Protein AF-A0A7H4LS05-F1 (afdb_monomer_lite)

Foldseek 3Di:
DDPVLLVQLLVLLVVLVVCVVVVVDDLVRSLVSSLVSLVVQLVVCVVVVVPVSNVVSVVCNVCSVVVHRDDRDDPDDDDPDD

Organism: NCBI:txid1134687

Secondary structure (DSSP, 8-state):
--HHHHHHHHHHHHHHHHHHHTTSS-HHHHHHHHHHHHHHHHHHHHHTT-HHHHHHHHHHHHHHHTTPPPPPPPS-------

Radius of gyration: 13.45 Å; chains: 1; bounding box: 26×37×33 Å

Sequence (82 aa):
MNQHYIEIFNQALESYHFNRENGTTSLDSGLKILNSAVIHLYGLAFCLEDEDSLRVLRIILEELRSHKIPRPISRFNTTIWS

pLDDT: mean 90.14, std 15.19, range [35.47, 98.25]

Structure (mmCIF, N/CA/C/O backbone):
data_AF-A0A7H4LS05-F1
#
_entry.id   AF-A0A7H4LS05-F1
#
loop_
_atom_site.group_PDB
_atom_site.id
_atom_site.type_symbol
_atom_site.label_atom_id
_atom_site.label_alt_id
_atom_site.label_comp_id
_atom_site.label_asym_id
_atom_site.label_entity_id
_atom_site.label_seq_id
_atom_site.pdbx_PDB_ins_code
_atom_site.Cartn_x
_atom_site.Cartn_y
_atom_site.Cartn_z
_atom_site.occupancy
_atom_site.B_iso_or_equiv
_atom_site.auth_seq_id
_atom_site.auth_comp_id
_atom_site.auth_asym_id
_atom_site.auth_atom_id
_atom_site.pdbx_PDB_model_num
ATOM 1 N N . MET A 1 1 ? 5.999 -8.046 -7.916 1.00 83.69 1 MET A N 1
ATOM 2 C CA . MET A 1 1 ? 6.278 -6.969 -6.945 1.00 83.69 1 MET A CA 1
ATOM 3 C C . MET A 1 1 ? 7.456 -7.357 -6.073 1.00 83.69 1 MET A C 1
ATOM 5 O O . MET A 1 1 ? 7.494 -8.478 -5.575 1.00 83.69 1 MET A O 1
ATOM 9 N N . ASN A 1 2 ? 8.404 -6.438 -5.919 1.00 89.69 2 ASN A N 1
ATOM 10 C CA . ASN A 1 2 ? 9.607 -6.599 -5.109 1.00 89.69 2 ASN A CA 1
ATOM 11 C C . ASN A 1 2 ? 9.271 -6.820 -3.618 1.00 89.69 2 ASN A C 1
ATOM 13 O O . ASN A 1 2 ? 8.393 -6.152 -3.064 1.00 89.69 2 ASN A O 1
ATOM 17 N N . GLN A 1 3 ? 10.004 -7.728 -2.964 1.00 90.56 3 GLN A N 1
ATOM 18 C CA . GLN A 1 3 ? 9.842 -8.069 -1.546 1.00 90.56 3 GLN A CA 1
ATOM 19 C C . GLN A 1 3 ? 9.944 -6.848 -0.622 1.00 90.56 3 GLN A C 1
ATOM 21 O O . GLN A 1 3 ? 9.188 -6.743 0.342 1.00 90.56 3 GLN A O 1
ATOM 26 N N . HIS A 1 4 ? 10.826 -5.898 -0.932 1.00 92.12 4 HIS A N 1
ATOM 27 C CA . HIS A 1 4 ? 10.987 -4.688 -0.132 1.00 92.12 4 HIS A CA 1
ATOM 28 C C . HIS A 1 4 ? 9.704 -3.844 -0.101 1.00 92.12 4 HIS A C 1
ATOM 30 O O . HIS A 1 4 ? 9.277 -3.383 0.957 1.00 92.12 4 HIS A O 1
ATOM 36 N N . TYR A 1 5 ? 9.030 -3.698 -1.245 1.00 95.19 5 TYR A N 1
ATOM 37 C CA . TYR A 1 5 ? 7.764 -2.972 -1.302 1.00 95.19 5 TYR A CA 1
ATOM 38 C C . TYR A 1 5 ? 6.639 -3.719 -0.587 1.00 95.19 5 TYR A C 1
ATOM 40 O O . TYR A 1 5 ? 5.792 -3.078 0.030 1.00 95.19 5 TYR A O 1
ATOM 48 N N . ILE A 1 6 ? 6.629 -5.057 -0.653 1.00 95.06 6 ILE A N 1
ATOM 49 C CA . ILE A 1 6 ? 5.662 -5.894 0.075 1.00 95.06 6 ILE A CA 1
ATOM 50 C C . ILE A 1 6 ? 5.778 -5.641 1.580 1.00 95.06 6 ILE A C 1
ATOM 52 O O . ILE A 1 6 ? 4.768 -5.478 2.261 1.00 95.06 6 ILE A O 1
ATOM 56 N N . GLU A 1 7 ? 7.003 -5.581 2.099 1.00 95.69 7 GLU A N 1
ATOM 57 C CA . GLU A 1 7 ? 7.257 -5.343 3.520 1.00 95.69 7 GLU A CA 1
ATOM 58 C C . GLU A 1 7 ? 6.803 -3.953 3.960 1.00 95.69 7 GLU A C 1
ATOM 60 O O . GLU A 1 7 ? 6.060 -3.851 4.935 1.00 95.69 7 GLU A O 1
ATOM 65 N N . ILE A 1 8 ? 7.163 -2.906 3.209 1.00 96.31 8 ILE A N 1
ATOM 66 C CA . ILE A 1 8 ? 6.733 -1.534 3.519 1.00 96.31 8 ILE A CA 1
ATOM 67 C C . ILE A 1 8 ? 5.207 -1.416 3.455 1.00 96.31 8 ILE A C 1
ATOM 69 O O . ILE A 1 8 ? 4.589 -0.841 4.352 1.00 96.31 8 ILE A O 1
ATOM 73 N N . PHE A 1 9 ? 4.582 -1.975 2.416 1.00 97.31 9 PHE A N 1
ATOM 74 C CA . PHE A 1 9 ? 3.131 -1.946 2.268 1.00 97.31 9 PHE A CA 1
ATOM 75 C C . PHE A 1 9 ? 2.427 -2.656 3.433 1.00 97.31 9 PHE A C 1
ATOM 77 O O . PHE A 1 9 ? 1.523 -2.087 4.045 1.00 97.31 9 PHE A O 1
ATOM 84 N N . ASN A 1 10 ? 2.863 -3.871 3.777 1.00 96.62 10 ASN A N 1
ATOM 85 C CA . ASN A 1 10 ? 2.258 -4.639 4.862 1.00 96.62 10 ASN A CA 1
ATOM 86 C C . ASN A 1 10 ? 2.440 -3.947 6.225 1.00 96.62 10 ASN A C 1
ATOM 88 O O . ASN A 1 10 ? 1.504 -3.949 7.018 1.00 96.62 10 ASN A O 1
ATOM 92 N N . GLN A 1 11 ? 3.584 -3.300 6.478 1.00 97.44 11 GLN A N 1
ATOM 93 C CA . GLN A 1 11 ? 3.799 -2.497 7.692 1.00 97.44 11 GLN A CA 1
ATOM 94 C C . GLN A 1 11 ? 2.886 -1.263 7.751 1.00 97.44 11 GLN A C 1
ATOM 96 O O . GLN A 1 11 ? 2.340 -0.935 8.809 1.00 97.44 11 GLN A O 1
ATOM 101 N N . ALA A 1 12 ? 2.683 -0.576 6.623 1.00 97.44 12 ALA A N 1
ATOM 102 C CA . ALA A 1 12 ? 1.746 0.543 6.547 1.00 97.44 12 ALA A CA 1
ATOM 103 C C . ALA A 1 12 ? 0.298 0.083 6.795 1.00 97.44 12 ALA A C 1
ATOM 105 O O . ALA A 1 12 ? -0.456 0.758 7.500 1.00 97.44 12 ALA A O 1
ATOM 106 N N . LEU A 1 13 ? -0.078 -1.083 6.260 1.00 97.31 13 LEU A N 1
ATOM 107 C CA . LEU A 1 13 ? -1.391 -1.688 6.468 1.00 97.31 13 LEU A CA 1
ATOM 108 C C . LEU A 1 13 ? -1.603 -2.107 7.933 1.00 97.31 13 LEU A C 1
ATOM 110 O O . LEU A 1 13 ? -2.649 -1.812 8.508 1.00 97.31 13 LEU A O 1
ATOM 114 N N . GLU A 1 14 ? -0.604 -2.730 8.559 1.00 97.12 14 GLU A N 1
ATOM 115 C CA . GLU A 1 14 ? -0.617 -3.063 9.988 1.00 97.12 14 GLU A CA 1
ATOM 116 C C . GLU A 1 14 ? -0.779 -1.805 10.850 1.00 97.12 14 GLU A C 1
ATOM 118 O O . GLU A 1 14 ? -1.646 -1.756 11.722 1.00 97.12 14 GLU A O 1
ATOM 123 N N . SER A 1 15 ? -0.026 -0.746 10.540 1.00 96.31 15 SER A N 1
ATOM 124 C CA . SER A 1 15 ? -0.127 0.540 11.239 1.00 96.31 15 SER A CA 1
ATOM 125 C C . SER A 1 15 ? -1.521 1.161 11.099 1.00 96.31 15 SER A C 1
ATOM 127 O O . SER A 1 15 ? -2.058 1.704 12.064 1.00 96.31 15 SER A O 1
ATOM 129 N N . TYR A 1 16 ? -2.137 1.067 9.917 1.00 96.44 16 TYR A N 1
ATOM 130 C CA . TYR A 1 16 ? -3.521 1.493 9.701 1.00 96.44 16 TYR A CA 1
ATOM 131 C C . TYR A 1 16 ? -4.501 0.722 10.600 1.00 96.44 16 TYR A C 1
ATOM 133 O O . TYR A 1 16 ? -5.334 1.342 11.265 1.00 96.44 16 TYR A O 1
ATOM 141 N N . HIS A 1 17 ? -4.389 -0.609 10.659 1.00 95.69 17 HIS A N 1
ATOM 142 C CA . HIS A 1 17 ? -5.255 -1.440 11.499 1.00 95.69 17 HIS A CA 1
ATOM 143 C C . HIS A 1 17 ? -5.065 -1.143 12.988 1.00 95.69 17 HIS A C 1
ATOM 145 O O . HIS A 1 17 ? -6.047 -0.865 13.677 1.00 95.69 17 HIS A O 1
ATOM 151 N N . PHE A 1 18 ? -3.817 -1.087 13.453 1.00 95.88 18 PHE A N 1
ATOM 152 C CA . PHE A 1 18 ? -3.491 -0.763 14.839 1.00 95.88 18 PHE A CA 1
ATOM 153 C C . PHE A 1 18 ? -4.063 0.597 15.257 1.00 95.88 18 PHE A C 1
ATOM 155 O O . PHE A 1 18 ? -4.719 0.719 16.293 1.00 95.88 18 PHE A O 1
ATOM 162 N N . ASN A 1 19 ? -3.866 1.630 14.435 1.00 94.38 19 ASN A N 1
ATOM 163 C CA . ASN A 1 19 ? -4.357 2.973 14.735 1.00 94.38 19 ASN A CA 1
ATOM 164 C C . ASN A 1 19 ? -5.888 3.060 14.735 1.00 94.38 19 ASN A C 1
ATOM 166 O O . ASN A 1 19 ? -6.481 3.811 15.513 1.00 94.38 19 ASN A O 1
ATOM 170 N N . ARG A 1 20 ? -6.543 2.277 13.876 1.00 92.44 20 ARG A N 1
ATOM 171 C CA . ARG A 1 20 ? -8.001 2.181 13.840 1.00 92.44 20 ARG A CA 1
ATOM 172 C C . ARG A 1 20 ? -8.554 1.500 15.092 1.00 92.44 20 ARG A C 1
ATOM 174 O O . ARG A 1 20 ? -9.526 1.992 15.657 1.00 92.44 20 ARG A O 1
ATOM 181 N N . GLU A 1 21 ? -7.956 0.391 15.516 1.00 93.06 21 GLU A N 1
ATOM 182 C CA . GLU A 1 21 ? -8.383 -0.365 16.703 1.00 93.06 21 GLU A CA 1
ATOM 183 C C . GLU A 1 21 ? -8.215 0.442 17.994 1.00 93.06 21 GLU A C 1
ATOM 185 O O . GLU A 1 21 ? -9.071 0.385 18.873 1.00 93.06 21 GLU A O 1
ATOM 190 N N . ASN A 1 22 ? -7.162 1.258 18.074 1.00 93.94 22 ASN A N 1
ATOM 191 C CA . ASN A 1 22 ? -6.881 2.105 19.234 1.00 93.94 22 ASN A CA 1
ATOM 192 C C . ASN A 1 22 ? -7.540 3.496 19.168 1.00 93.94 22 ASN A C 1
ATOM 194 O O . ASN A 1 22 ? -7.328 4.318 20.058 1.00 93.94 22 ASN A O 1
ATOM 198 N N . GLY A 1 23 ? -8.316 3.792 18.119 1.00 90.38 23 GLY A N 1
ATOM 199 C CA . GLY A 1 23 ? -8.999 5.080 17.959 1.00 90.38 23 GLY A CA 1
ATOM 200 C C . GLY A 1 23 ? -8.065 6.286 17.793 1.00 90.38 23 GLY A C 1
ATOM 201 O O . GLY A 1 23 ? -8.489 7.418 18.015 1.00 90.38 23 GLY A O 1
ATOM 202 N N . THR A 1 24 ? -6.803 6.072 17.404 1.00 91.12 24 THR A N 1
ATOM 203 C CA . THR A 1 24 ? -5.811 7.150 17.235 1.00 91.12 24 THR A CA 1
ATOM 204 C C . THR A 1 24 ? -6.000 7.916 15.927 1.00 91.12 24 THR A C 1
ATOM 206 O O . THR A 1 24 ? -5.570 9.062 15.805 1.00 91.12 24 THR A O 1
ATOM 209 N N . THR A 1 25 ? -6.674 7.309 14.946 1.00 90.06 25 THR A N 1
ATOM 210 C CA . THR A 1 25 ? -7.007 7.933 13.659 1.00 90.06 25 THR A CA 1
ATOM 211 C C . THR A 1 25 ? -8.456 7.657 13.275 1.00 90.06 25 THR A C 1
ATOM 213 O O . THR A 1 25 ? -8.990 6.587 13.568 1.00 90.06 25 TH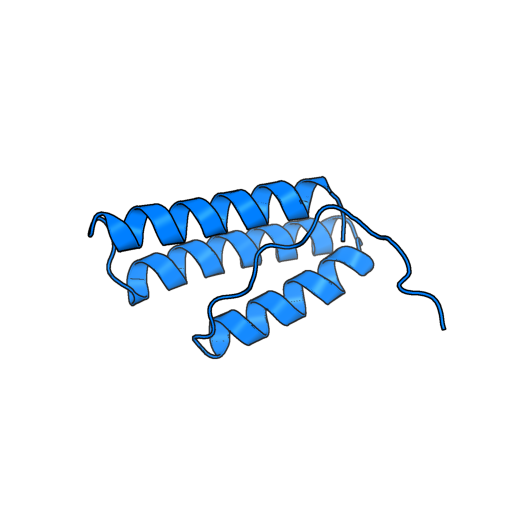R A O 1
ATOM 216 N N . SER A 1 26 ? -9.097 8.613 12.595 1.00 92.00 26 SER A N 1
ATOM 217 C CA . SER A 1 26 ? -10.391 8.365 11.963 1.00 92.00 26 SER A CA 1
ATOM 218 C C . SER A 1 26 ? -10.213 7.452 10.748 1.00 92.00 26 SER A C 1
ATOM 220 O O . SER A 1 26 ? -9.114 7.317 10.210 1.00 92.00 26 SER A O 1
ATOM 222 N N . LEU A 1 27 ? -11.306 6.842 10.279 1.00 88.69 27 LEU A N 1
ATOM 223 C CA . LEU A 1 27 ? -11.275 6.008 9.075 1.00 88.69 27 LEU A CA 1
ATOM 224 C C . LEU A 1 27 ? -10.689 6.760 7.870 1.00 88.69 27 LEU A C 1
ATOM 226 O O . LEU A 1 27 ? -9.838 6.230 7.163 1.00 88.69 27 LEU A O 1
ATOM 230 N N . ASP A 1 28 ? -11.139 7.997 7.663 1.00 91.25 28 ASP A N 1
ATOM 231 C CA . ASP A 1 28 ? -10.710 8.838 6.547 1.00 91.25 28 ASP A CA 1
ATOM 232 C C . ASP A 1 28 ? -9.234 9.244 6.670 1.00 91.25 28 ASP A C 1
ATOM 234 O O . ASP A 1 28 ? -8.485 9.143 5.697 1.00 91.25 28 ASP A O 1
ATOM 238 N N . SER A 1 29 ? -8.777 9.639 7.866 1.00 92.88 29 SER A N 1
ATOM 239 C CA . SER A 1 29 ? -7.372 10.013 8.047 1.00 92.88 29 SER A CA 1
ATOM 240 C C . SER A 1 29 ? -6.441 8.807 7.926 1.00 92.88 29 SER A C 1
ATOM 242 O O . SER A 1 29 ? -5.415 8.903 7.253 1.00 92.88 29 SER A O 1
ATOM 244 N N . GLY A 1 30 ? -6.823 7.654 8.483 1.00 94.38 30 GLY A N 1
ATOM 245 C CA . GLY A 1 30 ? -6.083 6.402 8.335 1.00 94.38 30 GLY A CA 1
ATOM 246 C C . GLY A 1 30 ? -5.976 5.957 6.873 1.00 94.38 30 GLY A C 1
ATOM 247 O O . GLY A 1 30 ? -4.885 5.624 6.409 1.00 94.38 30 GLY A O 1
ATOM 248 N N . LEU A 1 31 ? -7.078 6.024 6.117 1.00 94.56 31 LEU A N 1
ATOM 249 C CA . LEU A 1 31 ? -7.090 5.719 4.683 1.00 94.56 31 LEU A CA 1
ATOM 250 C C . LEU A 1 31 ? -6.201 6.668 3.874 1.00 94.56 31 LEU A C 1
ATOM 252 O O . LEU A 1 31 ? -5.471 6.214 2.994 1.00 94.56 31 LEU A O 1
ATOM 256 N N . LYS A 1 32 ? -6.216 7.971 4.177 1.00 95.12 32 LYS A N 1
ATOM 257 C CA . LYS A 1 32 ? -5.342 8.958 3.521 1.00 95.12 32 LYS A CA 1
ATOM 258 C C . LYS A 1 32 ? -3.863 8.676 3.773 1.00 95.12 32 LYS A C 1
ATOM 260 O O . LYS A 1 32 ? -3.067 8.784 2.842 1.00 95.12 32 LYS A O 1
ATOM 265 N N . ILE A 1 33 ? -3.500 8.289 4.997 1.00 95.62 33 ILE A N 1
ATOM 266 C CA . ILE A 1 33 ? -2.123 7.917 5.352 1.00 95.62 33 ILE A CA 1
ATOM 267 C C . ILE A 1 33 ? -1.698 6.658 4.587 1.00 95.62 33 ILE A C 1
ATOM 269 O O . ILE A 1 33 ? -0.650 6.668 3.940 1.00 95.62 33 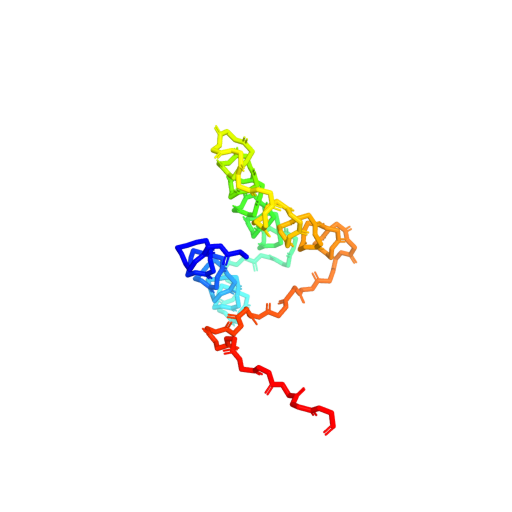ILE A O 1
ATOM 273 N N . LEU A 1 34 ? -2.529 5.611 4.591 1.00 97.31 34 LEU A N 1
ATOM 274 C CA . LEU A 1 34 ? -2.252 4.375 3.856 1.00 97.31 34 LEU A CA 1
ATOM 275 C C . LEU A 1 34 ? -2.117 4.637 2.347 1.00 97.31 34 LEU A C 1
ATOM 277 O O . LEU A 1 34 ? -1.152 4.199 1.726 1.00 97.31 34 LEU A O 1
ATOM 281 N N . ASN A 1 35 ? -3.032 5.414 1.764 1.00 97.44 35 ASN A N 1
ATOM 282 C CA . ASN A 1 35 ? -2.975 5.806 0.356 1.00 97.44 35 ASN A CA 1
ATOM 283 C C . ASN A 1 35 ? -1.715 6.612 0.024 1.00 97.44 35 ASN A C 1
ATOM 285 O O . ASN A 1 35 ? -1.077 6.357 -0.993 1.00 97.44 35 ASN A O 1
ATOM 289 N N . SER A 1 36 ? -1.311 7.536 0.900 1.00 97.56 36 SER A N 1
ATOM 290 C CA . SER A 1 36 ? -0.055 8.273 0.745 1.00 97.56 36 SER A CA 1
ATOM 291 C C . SER A 1 36 ? 1.151 7.329 0.710 1.00 97.56 36 SER A C 1
ATOM 293 O O . SER A 1 36 ? 1.997 7.456 -0.175 1.00 97.56 36 SER A O 1
ATOM 295 N N . ALA A 1 37 ? 1.216 6.336 1.603 1.00 97.62 37 ALA A N 1
ATOM 296 C CA . ALA A 1 37 ? 2.300 5.353 1.604 1.00 97.62 37 ALA A CA 1
ATOM 297 C C . ALA A 1 37 ? 2.374 4.573 0.276 1.00 97.62 37 ALA A C 1
ATOM 299 O O . ALA A 1 37 ? 3.450 4.448 -0.309 1.00 97.62 37 ALA A O 1
ATOM 300 N N . VAL A 1 38 ? 1.230 4.117 -0.249 1.00 98.00 38 VAL A N 1
ATOM 301 C CA . VAL A 1 38 ? 1.178 3.386 -1.528 1.00 98.00 38 VAL A CA 1
ATOM 302 C C . VAL A 1 38 ? 1.560 4.279 -2.715 1.00 98.00 38 VAL A C 1
ATOM 304 O O . VAL A 1 38 ? 2.264 3.816 -3.609 1.00 98.00 38 VAL A O 1
ATOM 307 N N . ILE A 1 39 ? 1.174 5.560 -2.720 1.00 98.25 39 ILE A N 1
ATOM 308 C CA . ILE A 1 39 ? 1.587 6.517 -3.764 1.00 98.25 39 ILE A CA 1
ATOM 309 C C . ILE A 1 39 ? 3.111 6.684 -3.788 1.00 98.25 39 ILE A C 1
ATOM 311 O O . ILE A 1 39 ? 3.701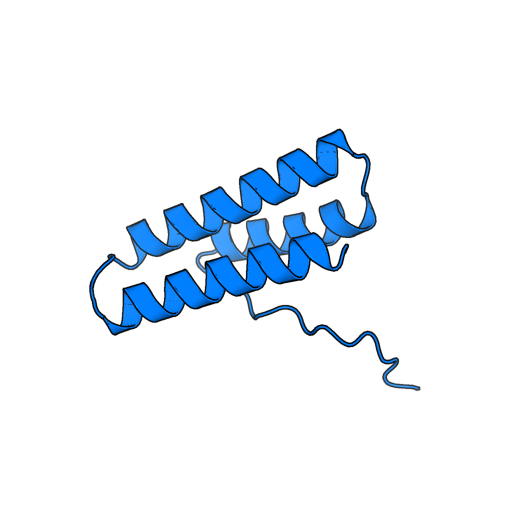 6.691 -4.868 1.00 98.25 39 ILE A O 1
ATOM 315 N N . HIS A 1 40 ? 3.765 6.776 -2.627 1.00 98.12 40 HIS A N 1
ATOM 316 C CA . HIS A 1 40 ? 5.227 6.872 -2.569 1.00 98.12 40 HIS A CA 1
ATOM 317 C C . HIS A 1 40 ? 5.906 5.599 -3.084 1.00 98.12 40 HIS A C 1
ATOM 319 O O . HIS A 1 40 ? 6.874 5.692 -3.837 1.00 98.12 40 HIS A O 1
ATOM 325 N N . LEU A 1 41 ? 5.376 4.418 -2.744 1.00 98.12 41 LEU A N 1
ATOM 326 C CA . LEU A 1 41 ? 5.862 3.153 -3.303 1.00 98.12 41 LEU A CA 1
ATOM 327 C C . LEU A 1 41 ? 5.694 3.103 -4.825 1.00 98.12 41 LEU A C 1
ATOM 329 O O . LEU A 1 41 ? 6.619 2.702 -5.526 1.00 98.12 41 LEU A O 1
ATOM 333 N N . TYR A 1 42 ? 4.542 3.544 -5.339 1.00 98.25 42 TYR A N 1
ATOM 334 C CA . TYR A 1 42 ? 4.285 3.616 -6.778 1.00 98.25 42 TYR A CA 1
ATOM 335 C C . TYR A 1 42 ? 5.270 4.560 -7.474 1.00 98.25 42 TYR A C 1
ATOM 337 O O . TYR A 1 42 ? 5.855 4.194 -8.489 1.00 98.25 42 TYR A O 1
ATOM 345 N N . GLY A 1 43 ? 5.501 5.749 -6.909 1.00 98.12 43 GLY A N 1
ATOM 346 C CA . GLY A 1 43 ? 6.471 6.708 -7.437 1.00 98.12 43 GLY A CA 1
ATOM 347 C C . GLY A 1 43 ? 7.900 6.163 -7.442 1.00 98.12 43 GLY A C 1
ATOM 348 O O . GLY A 1 43 ? 8.616 6.335 -8.424 1.00 98.12 43 GLY A O 1
ATOM 349 N N . LEU A 1 44 ? 8.305 5.450 -6.388 1.00 97.75 44 LEU A N 1
ATOM 350 C CA . LEU A 1 44 ? 9.619 4.811 -6.330 1.00 97.75 44 LEU A CA 1
ATOM 351 C C . LEU A 1 44 ? 9.764 3.699 -7.380 1.00 97.75 44 LEU A C 1
ATOM 353 O O . LEU A 1 44 ? 10.774 3.664 -8.079 1.00 97.75 44 LEU A O 1
ATOM 357 N N . ALA A 1 45 ? 8.759 2.830 -7.521 1.00 97.81 45 ALA A N 1
ATOM 358 C CA . ALA A 1 45 ? 8.744 1.791 -8.551 1.00 97.81 45 ALA A CA 1
ATOM 359 C C . ALA A 1 45 ? 8.778 2.392 -9.967 1.00 97.81 45 ALA A C 1
ATOM 361 O O . ALA A 1 45 ? 9.470 1.867 -10.833 1.00 97.81 45 ALA A O 1
ATOM 362 N N . PHE A 1 46 ? 8.097 3.524 -10.180 1.00 97.88 46 PHE A N 1
ATOM 363 C CA . PHE A 1 46 ? 8.122 4.259 -11.445 1.00 97.88 46 PHE A CA 1
ATOM 364 C C . PHE A 1 46 ? 9.525 4.767 -11.781 1.00 97.88 46 PHE A C 1
ATOM 366 O O . PHE A 1 46 ? 10.019 4.522 -12.875 1.00 97.88 46 PHE A O 1
ATOM 373 N N . CYS A 1 47 ? 10.195 5.428 -10.832 1.00 98.06 47 CYS A N 1
ATOM 374 C CA . CYS A 1 47 ? 11.555 5.938 -11.031 1.00 98.06 47 CYS A CA 1
ATOM 375 C C . CYS A 1 47 ? 12.593 4.836 -11.289 1.00 98.06 47 CYS A C 1
ATOM 377 O O . CYS A 1 47 ? 13.637 5.117 -11.869 1.00 98.06 47 CYS A O 1
ATOM 379 N N . LEU A 1 48 ? 12.336 3.615 -10.815 1.00 97.44 48 LEU A N 1
ATOM 380 C CA . LEU A 1 48 ? 13.224 2.460 -10.965 1.00 97.44 48 LEU A CA 1
ATOM 381 C C . LEU A 1 48 ? 12.820 1.530 -12.116 1.00 97.44 48 LEU A C 1
ATOM 383 O O . LEU A 1 48 ? 13.446 0.485 -12.275 1.00 97.44 48 LEU A O 1
ATOM 387 N N . GLU A 1 49 ? 11.787 1.888 -12.885 1.00 97.12 49 GLU A N 1
ATOM 388 C CA . GLU A 1 49 ? 11.263 1.082 -13.996 1.00 97.12 49 GLU A CA 1
ATOM 389 C C . GLU A 1 49 ? 10.882 -0.361 -13.574 1.00 97.12 49 GLU A C 1
ATOM 391 O O . GLU A 1 49 ? 10.965 -1.309 -14.355 1.00 97.12 49 GLU A O 1
ATOM 396 N N . ASP A 1 50 ? 10.437 -0.554 -12.322 1.00 97.06 50 ASP A N 1
ATOM 397 C CA . ASP A 1 50 ? 9.966 -1.851 -11.809 1.00 97.06 50 ASP A CA 1
ATOM 398 C C . ASP A 1 50 ? 8.497 -2.086 -12.206 1.00 97.06 50 ASP A C 1
ATOM 400 O O . ASP A 1 50 ? 7.557 -1.878 -11.428 1.00 97.06 50 ASP A O 1
ATOM 404 N N . GLU A 1 51 ? 8.307 -2.529 -13.449 1.00 96.38 51 GLU A N 1
ATOM 405 C CA . GLU A 1 51 ? 6.999 -2.790 -14.066 1.00 96.38 51 GLU A CA 1
ATOM 406 C C . GLU A 1 51 ? 6.136 -3.803 -13.291 1.00 96.38 51 GLU A C 1
ATOM 408 O O . GLU A 1 51 ? 4.909 -3.658 -13.189 1.00 96.38 51 GLU A O 1
ATOM 413 N N . ASP A 1 52 ? 6.760 -4.821 -12.694 1.00 94.19 52 ASP A N 1
ATOM 414 C CA . ASP A 1 52 ? 6.054 -5.837 -11.910 1.00 94.19 52 ASP A CA 1
ATOM 415 C C . ASP A 1 52 ? 5.484 -5.255 -10.616 1.00 94.19 52 ASP A C 1
ATOM 417 O O . ASP A 1 52 ? 4.409 -5.660 -10.154 1.00 94.19 52 ASP A O 1
ATOM 421 N N . SER A 1 53 ? 6.203 -4.324 -9.995 1.00 95.75 53 SER A N 1
ATOM 422 C CA . SER A 1 53 ? 5.728 -3.612 -8.813 1.00 95.75 53 SER A CA 1
ATOM 423 C C . SER A 1 53 ? 4.697 -2.547 -9.169 1.00 95.75 53 SER A C 1
ATOM 425 O O . SER A 1 53 ? 3.675 -2.465 -8.484 1.00 95.75 53 SER A O 1
ATOM 427 N N . LEU A 1 54 ? 4.886 -1.808 -10.267 1.00 97.62 54 LEU A N 1
ATOM 428 C CA . LEU A 1 54 ? 3.911 -0.831 -10.768 1.00 97.62 54 LEU A CA 1
ATOM 429 C C . LEU A 1 54 ? 2.535 -1.455 -11.006 1.00 97.62 54 LEU A C 1
ATOM 431 O O . LEU A 1 54 ? 1.520 -0.905 -10.568 1.00 97.62 54 LEU A O 1
ATOM 435 N N . ARG A 1 55 ? 2.492 -2.632 -11.644 1.00 96.38 55 ARG A N 1
ATOM 436 C CA . ARG A 1 55 ? 1.240 -3.351 -11.915 1.00 96.38 55 ARG A CA 1
ATOM 437 C C . ARG A 1 55 ? 0.466 -3.667 -10.637 1.00 96.38 55 ARG A C 1
ATOM 439 O O . ARG A 1 55 ? -0.744 -3.462 -10.591 1.00 96.38 55 ARG A O 1
ATOM 446 N N . VAL A 1 56 ? 1.155 -4.151 -9.606 1.00 95.75 56 VAL A N 1
ATOM 447 C CA . VAL A 1 56 ? 0.527 -4.520 -8.328 1.00 95.75 56 VAL A CA 1
ATOM 448 C C . VAL A 1 56 ? 0.116 -3.277 -7.538 1.00 95.75 56 VAL A C 1
ATOM 450 O O . VAL A 1 56 ? -1.020 -3.191 -7.075 1.00 95.75 56 VAL A O 1
ATOM 453 N N . LEU A 1 57 ? 0.999 -2.281 -7.434 1.00 97.12 57 LEU A N 1
ATOM 454 C CA . LEU A 1 57 ? 0.735 -1.039 -6.702 1.00 97.12 57 LEU A CA 1
ATOM 455 C C . LEU A 1 57 ? -0.435 -0.254 -7.306 1.00 97.12 57 LEU A C 1
ATOM 457 O O . LEU A 1 57 ? -1.234 0.318 -6.565 1.00 97.12 57 LEU A O 1
ATOM 461 N N . ARG A 1 58 ? -0.598 -0.282 -8.633 1.00 97.31 58 ARG A N 1
ATOM 462 C CA . ARG A 1 58 ? -1.758 0.314 -9.305 1.00 97.31 58 ARG A CA 1
ATOM 463 C C . ARG A 1 58 ? -3.080 -0.303 -8.844 1.00 97.31 58 ARG A C 1
ATOM 465 O O . ARG A 1 58 ? -4.014 0.438 -8.553 1.00 97.31 58 ARG A O 1
ATOM 472 N N . ILE A 1 59 ? -3.152 -1.631 -8.746 1.00 96.44 59 ILE A N 1
ATOM 473 C CA . ILE A 1 59 ? -4.360 -2.333 -8.281 1.00 96.44 59 ILE A CA 1
ATOM 474 C C . ILE A 1 59 ? -4.691 -1.911 -6.843 1.00 96.44 59 ILE A C 1
ATOM 476 O O . ILE A 1 59 ? -5.836 -1.583 -6.542 1.00 96.44 59 ILE A O 1
ATOM 480 N N . ILE A 1 60 ? -3.679 -1.830 -5.974 1.00 97.31 60 ILE A N 1
ATOM 481 C CA . ILE A 1 60 ? -3.847 -1.394 -4.579 1.00 97.31 60 ILE A CA 1
ATOM 482 C C . ILE A 1 60 ? -4.375 0.048 -4.507 1.00 97.31 60 ILE A C 1
ATOM 484 O O . ILE A 1 60 ? -5.287 0.337 -3.733 1.00 97.31 60 ILE A O 1
ATOM 488 N N . LEU A 1 61 ? -3.850 0.960 -5.333 1.00 97.38 61 LEU A N 1
ATOM 489 C CA . LEU A 1 61 ? -4.349 2.338 -5.410 1.00 97.38 61 LEU A CA 1
ATOM 490 C C . LEU A 1 61 ? -5.810 2.401 -5.880 1.00 97.38 61 LEU A C 1
ATOM 492 O O . LEU A 1 61 ? -6.591 3.203 -5.365 1.00 97.38 61 LEU A O 1
ATOM 496 N N . GLU A 1 62 ? -6.204 1.557 -6.834 1.00 96.25 62 GLU A N 1
ATOM 497 C CA . GLU A 1 62 ? -7.589 1.474 -7.314 1.00 96.25 62 GLU A CA 1
ATOM 498 C C . GLU A 1 62 ? -8.550 0.956 -6.226 1.00 96.25 62 GLU A C 1
ATOM 500 O O . GLU A 1 62 ? -9.665 1.480 -6.087 1.00 96.25 62 GLU A O 1
ATOM 505 N N . GLU A 1 63 ? -8.114 -0.008 -5.409 1.00 95.56 63 GLU A N 1
ATOM 506 C CA . GLU A 1 63 ? -8.854 -0.467 -4.227 1.00 95.56 63 GLU A CA 1
ATOM 507 C C . GLU A 1 63 ? -9.031 0.657 -3.200 1.00 95.56 63 GLU A C 1
ATOM 509 O O . GLU A 1 63 ? -10.164 0.947 -2.798 1.00 95.56 63 GLU A O 1
ATOM 514 N N . LEU A 1 64 ? -7.944 1.349 -2.844 1.00 95.12 64 LEU A N 1
ATOM 515 C CA . LEU A 1 64 ? -7.968 2.447 -1.873 1.00 95.12 64 LEU A CA 1
ATOM 516 C C . LEU A 1 64 ? -8.842 3.614 -2.342 1.00 95.12 64 LEU A C 1
ATOM 518 O O . LEU A 1 64 ? -9.643 4.135 -1.563 1.00 95.12 64 LEU A O 1
ATOM 522 N N . ARG A 1 65 ? -8.782 3.975 -3.631 1.00 92.69 65 ARG A N 1
ATOM 523 C CA . ARG A 1 65 ? -9.668 4.989 -4.232 1.00 92.69 65 ARG A CA 1
ATOM 524 C C . ARG A 1 65 ? -11.145 4.595 -4.137 1.00 92.69 65 ARG A C 1
ATOM 526 O O . ARG A 1 65 ? -12.018 5.454 -4.027 1.00 92.69 65 ARG A O 1
ATOM 533 N N . SER A 1 66 ? -11.420 3.295 -4.151 1.00 93.94 66 SER A N 1
ATOM 534 C CA . SER A 1 66 ? -12.760 2.723 -3.993 1.00 93.94 66 SER A CA 1
ATOM 535 C C . SER A 1 66 ? -13.158 2.512 -2.526 1.00 93.94 66 SER A C 1
ATOM 537 O O . SER A 1 66 ? -14.152 1.837 -2.265 1.00 93.94 66 SER A O 1
ATOM 539 N N . HIS A 1 67 ? -12.396 3.061 -1.570 1.00 90.75 67 HIS A N 1
ATOM 540 C CA . HIS A 1 67 ? -12.577 2.877 -0.123 1.00 90.75 67 HIS A CA 1
ATOM 541 C C . HIS A 1 67 ? -12.540 1.404 0.325 1.00 90.75 67 HIS A C 1
ATOM 543 O O . HIS A 1 67 ? -13.061 1.053 1.387 1.00 90.75 67 HIS A O 1
ATOM 549 N N . LYS A 1 68 ? -11.915 0.527 -0.469 1.00 93.12 68 LYS A N 1
ATOM 550 C CA . LYS A 1 68 ? -11.657 -0.862 -0.088 1.00 93.12 68 LYS A CA 1
ATOM 551 C C . LYS A 1 68 ? -10.319 -0.929 0.636 1.00 93.12 68 LYS A C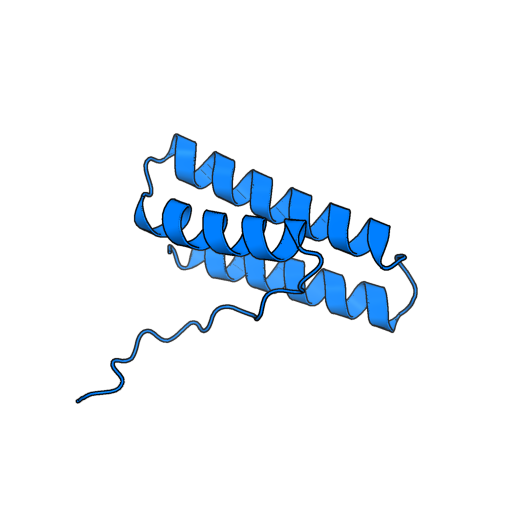 1
ATOM 553 O O . LYS A 1 68 ? -9.336 -0.359 0.174 1.00 93.12 68 LYS A O 1
ATOM 558 N N . ILE A 1 69 ? -10.291 -1.631 1.768 1.00 93.38 69 ILE A N 1
ATOM 559 C CA . ILE A 1 69 ? -9.047 -1.907 2.490 1.00 93.38 69 ILE A CA 1
ATOM 560 C C . ILE A 1 69 ? -8.362 -3.087 1.795 1.00 93.38 69 ILE A C 1
ATOM 562 O O . ILE A 1 69 ? -8.963 -4.167 1.759 1.00 93.38 69 ILE A O 1
ATOM 566 N N . PRO A 1 70 ? -7.154 -2.909 1.238 1.00 94.06 70 PRO A N 1
ATOM 567 C CA . PRO A 1 70 ? -6.447 -3.996 0.584 1.00 94.06 70 PRO A CA 1
ATOM 568 C C . PRO A 1 70 ? -6.045 -5.068 1.597 1.00 94.06 70 PRO A C 1
ATOM 570 O O . PRO A 1 70 ? -5.892 -4.806 2.792 1.00 94.06 70 PRO A O 1
ATOM 573 N N . ARG A 1 71 ? -5.843 -6.293 1.113 1.00 93.06 71 ARG A N 1
ATOM 574 C CA . ARG A 1 71 ? -5.307 -7.385 1.935 1.00 93.06 71 ARG A CA 1
ATOM 575 C C . ARG A 1 71 ? -3.778 -7.312 2.003 1.00 93.06 71 ARG A C 1
ATOM 577 O O . ARG A 1 71 ? -3.163 -6.831 1.051 1.00 93.06 71 ARG A O 1
ATOM 584 N N . PRO A 1 72 ? -3.154 -7.833 3.075 1.00 93.25 72 PRO A N 1
ATOM 585 C CA . PRO A 1 72 ? -1.707 -7.985 3.107 1.00 93.25 72 PRO A CA 1
ATOM 586 C C . PRO A 1 72 ? -1.245 -8.886 1.960 1.00 93.25 72 PRO A C 1
ATOM 588 O O . PRO A 1 72 ? -1.891 -9.887 1.629 1.00 93.25 72 PRO A O 1
ATOM 591 N N . ILE A 1 73 ? -0.112 -8.538 1.361 1.00 91.31 73 ILE A N 1
ATOM 592 C CA . ILE A 1 73 ? 0.480 -9.317 0.275 1.00 91.31 73 ILE A CA 1
ATOM 593 C C . ILE A 1 73 ? 1.299 -10.446 0.902 1.00 91.31 73 ILE A C 1
ATOM 595 O O . ILE A 1 73 ? 2.198 -10.200 1.712 1.00 91.31 73 ILE A O 1
ATOM 599 N N . SER A 1 74 ? 0.971 -11.691 0.552 1.00 83.81 74 SER A N 1
ATOM 600 C CA . SER A 1 74 ? 1.696 -12.869 1.037 1.00 83.81 74 SER A CA 1
ATOM 601 C C . SER A 1 74 ? 3.119 -12.905 0.479 1.00 83.81 74 SER A C 1
ATOM 603 O O . SER A 1 74 ? 3.338 -12.636 -0.700 1.00 83.81 74 SER A O 1
ATOM 605 N N . ARG A 1 75 ? 4.080 -13.301 1.323 1.00 64.44 75 ARG A N 1
ATOM 606 C CA . ARG A 1 75 ? 5.495 -13.481 0.951 1.00 64.44 75 ARG A CA 1
ATOM 607 C C . ARG A 1 75 ? 5.736 -14.682 0.027 1.00 64.44 75 ARG A C 1
ATOM 609 O O . ARG A 1 75 ? 6.819 -14.800 -0.536 1.00 64.44 75 ARG A O 1
ATOM 616 N N . PHE A 1 76 ? 4.766 -15.587 -0.122 1.00 53.28 76 PHE A N 1
ATOM 617 C CA . PHE A 1 76 ? 4.964 -16.835 -0.856 1.00 53.28 76 PHE A CA 1
ATOM 618 C C . PHE A 1 76 ? 4.346 -16.782 -2.249 1.00 53.28 76 PHE A C 1
ATOM 620 O O . PHE A 1 76 ? 3.138 -16.925 -2.422 1.00 53.28 76 PHE A O 1
ATOM 627 N N . ASN A 1 77 ? 5.219 -16.676 -3.247 1.00 52.97 77 ASN A N 1
ATOM 628 C CA . ASN A 1 77 ? 4.950 -17.210 -4.570 1.00 52.97 77 ASN A CA 1
ATOM 629 C C . ASN A 1 77 ? 5.054 -18.740 -4.451 1.00 52.97 77 ASN A C 1
ATOM 631 O O .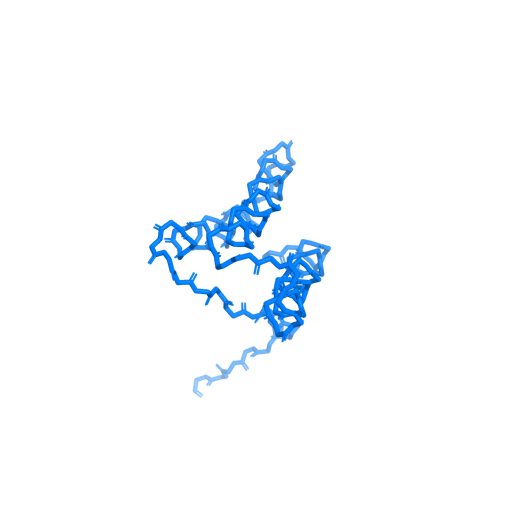 ASN A 1 77 ? 6.147 -19.297 -4.426 1.0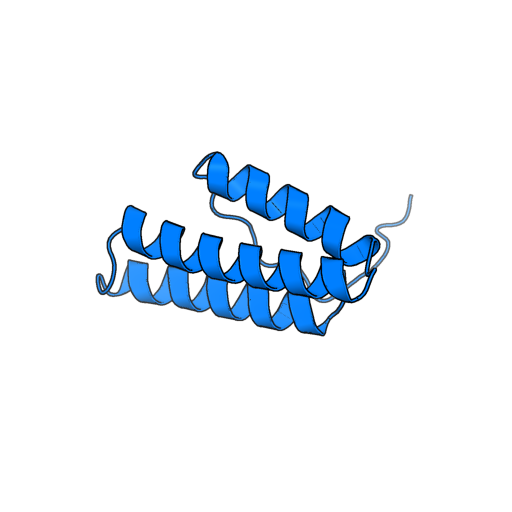0 52.97 77 ASN A O 1
ATOM 635 N N . THR A 1 78 ? 3.931 -19.433 -4.303 1.00 39.66 78 THR A N 1
ATOM 636 C CA . THR A 1 78 ? 3.859 -20.845 -4.688 1.00 39.66 78 THR A CA 1
ATOM 637 C C . THR A 1 78 ? 2.631 -21.019 -5.551 1.00 39.66 78 THR A C 1
ATOM 639 O O . THR A 1 78 ? 1.497 -20.899 -5.096 1.00 39.66 78 THR A O 1
ATOM 642 N N . THR A 1 79 ? 2.910 -21.246 -6.830 1.00 43.69 79 THR A N 1
ATOM 643 C CA . THR A 1 79 ? 2.121 -22.026 -7.773 1.00 43.69 79 THR A CA 1
ATOM 644 C C . THR A 1 79 ? 1.095 -22.900 -7.057 1.00 43.69 79 THR A C 1
ATOM 646 O O . THR A 1 79 ? 1.449 -23.907 -6.445 1.00 43.69 79 THR A O 1
ATOM 649 N N . ILE A 1 80 ? -0.181 -22.534 -7.151 1.00 36.56 80 ILE A N 1
ATOM 650 C CA . ILE A 1 80 ? -1.238 -23.529 -7.015 1.00 36.56 80 ILE A CA 1
ATOM 651 C C . ILE A 1 80 ? -1.290 -24.184 -8.395 1.00 36.56 80 ILE A C 1
ATOM 653 O O . ILE A 1 80 ? -1.650 -23.537 -9.377 1.00 36.56 80 ILE A O 1
ATOM 657 N N . TRP A 1 81 ? -0.763 -25.404 -8.477 1.00 39.75 81 TRP A N 1
ATOM 658 C CA . TRP A 1 81 ? -0.761 -26.219 -9.688 1.00 39.75 81 TRP A CA 1
ATOM 659 C C . TRP A 1 81 ? -2.189 -26.418 -10.217 1.00 39.75 81 TRP A C 1
ATOM 661 O O . TRP A 1 81 ? -3.152 -26.368 -9.451 1.00 39.75 81 TRP A O 1
ATOM 671 N N . SER A 1 82 ? -2.262 -26.626 -11.534 1.00 35.47 82 SER A N 1
ATOM 672 C CA . SER A 1 82 ? -3.395 -27.164 -12.302 1.00 35.47 82 SER A CA 1
ATOM 673 C C . SER A 1 82 ? -4.150 -28.287 -11.600 1.00 35.47 82 SER A C 1
ATOM 675 O O . SER A 1 82 ? -3.444 -29.186 -11.085 1.00 35.47 82 SER A O 1
#